Protein AF-A0A7U6QZC5-F1 (afdb_monomer)

pLDDT: mean 95.73, std 3.69, range [64.06, 98.75]

Foldseek 3Di:
DCCVVPVVPPDPDDDDDPDPPVVVLVVVQVVQLQVLLQVQFDADPVRHTDSQVSQDPQNVVLLLVQQLVQAQCVVPDSDSDRPVVVPRPDALVSSCVRRNPSVSVSVVSSVLTDADPVRDHSHHD

Sequence (125 aa):
MQAAMYYPNEFDGIIAGNPGFRLSKAAIGEIWDNNQFLKYVPTDKNGNKIVADALTQEDLDAVAQGVLDRCDAKDGLKDGIVNNWEKCDFKPEMVEKKIGKKKVALLNAVFNGAKNSKGENVYAS

Solvent-accessible surface area (backbone atoms only — not comparable to full-atom values): 7552 Å² total; per-residue (Å²): 100,68,53,67,74,77,42,62,87,80,51,98,73,86,88,72,78,90,69,68,89,58,50,78,34,46,58,54,35,52,54,42,39,52,59,49,39,67,76,58,34,49,59,52,100,85,67,49,73,37,63,75,58,40,57,40,69,70,44,52,50,48,49,52,50,46,40,40,78,68,18,10,54,69,64,76,48,79,78,82,49,63,80,31,52,92,75,43,79,69,54,60,70,83,40,27,93,80,55,32,70,68,46,29,53,44,50,52,54,49,64,60,34,35,59,50,99,86,70,46,70,65,56,60,108

InterPro domains:
  IPR011118 Tannase/feruloyl esterase [PF07519] (1-124)
  IPR011118 Tannase/feruloyl esterase [PTHR33938] (1-124)

Secondary structure (DSSP, 8-state):
-HHHHH-TTS-S----SS--TTHHHHHHHHHHHHHHHTTT--B-TTS-B-GGGSS-HHHHHHHHHHHHHHHGGGGS--SS--S-GGG----GGGGHHHHHHHHHHHHHHHHT--B-TTS-BSS--

Mean predicted aligned error: 3.43 Å

Organism: NCBI:txid157687

Structure (mmCIF, N/CA/C/O backbone):
data_AF-A0A7U6QZC5-F1
#
_entry.id   AF-A0A7U6QZC5-F1
#
loop_
_atom_site.group_PDB
_atom_site.id
_atom_site.type_symbol
_atom_site.label_atom_id
_atom_site.label_alt_id
_atom_site.label_comp_id
_atom_site.label_asym_id
_atom_site.label_entity_id
_atom_site.label_seq_id
_atom_site.pdbx_PDB_ins_code
_atom_site.Cartn_x
_atom_site.Cartn_y
_atom_site.Cartn_z
_atom_site.occupancy
_atom_site.B_iso_or_equiv
_atom_site.auth_seq_id
_atom_site.auth_comp_id
_atom_site.auth_asym_id
_atom_site.auth_atom_id
_atom_site.pdbx_PDB_model_num
ATOM 1 N N . MET A 1 1 ? 17.409 -0.938 -14.456 1.00 89.38 1 MET A N 1
ATOM 2 C CA . MET A 1 1 ? 16.989 0.360 -15.042 1.00 89.38 1 MET A CA 1
ATOM 3 C C . MET A 1 1 ? 18.129 1.359 -15.172 1.00 89.38 1 MET A C 1
ATOM 5 O O . MET A 1 1 ? 18.301 1.858 -16.268 1.00 89.38 1 MET A O 1
ATOM 9 N N . GLN A 1 2 ? 18.925 1.620 -14.126 1.00 93.00 2 GLN A N 1
ATOM 10 C CA . GLN A 1 2 ? 20.120 2.481 -14.231 1.00 93.00 2 GLN A CA 1
ATOM 11 C C . GLN A 1 2 ? 21.038 2.060 -15.395 1.00 93.00 2 GLN A C 1
ATOM 13 O O . GLN A 1 2 ? 21.377 2.886 -16.230 1.00 93.00 2 GLN A O 1
ATOM 18 N N . ALA A 1 3 ? 21.316 0.756 -15.520 1.00 93.25 3 ALA A N 1
ATOM 19 C CA . ALA A 1 3 ? 22.043 0.187 -16.657 1.00 93.25 3 ALA A CA 1
ATOM 20 C C . ALA A 1 3 ? 21.435 0.547 -18.025 1.00 93.25 3 ALA A C 1
ATOM 22 O O . ALA A 1 3 ? 22.137 1.055 -18.884 1.00 93.25 3 ALA A O 1
ATOM 23 N N . ALA A 1 4 ? 20.119 0.391 -18.192 1.00 94.50 4 ALA A N 1
ATOM 24 C CA . ALA A 1 4 ? 19.427 0.753 -19.432 1.00 94.50 4 ALA A CA 1
ATOM 25 C C . ALA A 1 4 ? 19.544 2.251 -19.779 1.00 94.50 4 ALA A C 1
ATOM 27 O O . ALA A 1 4 ? 19.514 2.612 -20.948 1.00 94.50 4 ALA A O 1
ATOM 28 N N . MET A 1 5 ? 19.642 3.124 -18.770 1.00 94.12 5 MET A N 1
ATOM 29 C CA . MET A 1 5 ? 19.702 4.578 -18.957 1.00 94.12 5 MET A CA 1
ATOM 30 C C . MET A 1 5 ? 21.123 5.092 -19.206 1.00 94.12 5 MET A C 1
ATOM 32 O O . MET A 1 5 ? 21.307 5.991 -20.019 1.00 94.12 5 MET A O 1
ATOM 36 N N . TYR A 1 6 ? 22.113 4.552 -18.494 1.00 96.12 6 TYR A N 1
ATOM 37 C CA . TYR A 1 6 ? 23.479 5.091 -18.473 1.00 96.12 6 TYR A CA 1
ATOM 38 C C . TYR A 1 6 ? 24.501 4.218 -19.206 1.00 96.12 6 TYR A C 1
ATOM 40 O O . TYR A 1 6 ? 25.570 4.707 -19.558 1.00 96.12 6 TYR A O 1
ATOM 48 N N . TYR A 1 7 ? 24.170 2.953 -19.466 1.00 96.31 7 TYR A N 1
ATOM 49 C CA . TYR A 1 7 ? 25.055 1.960 -20.074 1.00 96.31 7 TYR A CA 1
ATOM 50 C C . TYR A 1 7 ? 24.327 1.173 -21.182 1.00 96.31 7 TYR A C 1
ATOM 52 O O . TYR A 1 7 ? 24.246 -0.055 -21.123 1.00 96.31 7 TYR A O 1
ATOM 60 N N . PRO A 1 8 ? 23.752 1.860 -22.191 1.00 95.12 8 PRO A N 1
ATOM 61 C CA . PRO A 1 8 ? 22.828 1.242 -23.145 1.00 95.12 8 PRO A CA 1
ATOM 62 C C . PRO A 1 8 ? 23.470 0.184 -24.055 1.00 95.12 8 PRO A C 1
ATOM 64 O O . PRO A 1 8 ? 22.744 -0.614 -24.633 1.00 95.12 8 PRO A O 1
ATOM 67 N N . ASN A 1 9 ? 24.803 0.160 -24.170 1.00 97.06 9 ASN A N 1
ATOM 68 C CA . ASN A 1 9 ? 25.536 -0.785 -25.021 1.00 97.06 9 ASN A CA 1
ATOM 69 C C . ASN A 1 9 ? 26.098 -1.994 -24.253 1.00 97.06 9 ASN A C 1
ATOM 71 O O . ASN A 1 9 ? 26.718 -2.855 -24.864 1.00 97.06 9 ASN A O 1
ATOM 75 N N . GLU A 1 10 ? 25.924 -2.053 -22.929 1.00 97.25 10 GLU A N 1
ATOM 76 C CA . GLU A 1 10 ? 26.507 -3.121 -22.097 1.00 97.25 10 GLU A CA 1
ATOM 77 C C . GLU A 1 10 ? 25.623 -4.376 -22.028 1.00 97.25 10 GLU A C 1
ATOM 79 O O . GLU A 1 10 ? 26.046 -5.410 -21.515 1.00 97.25 10 GLU A O 1
ATOM 84 N N . PHE A 1 11 ? 24.377 -4.292 -22.506 1.00 96.44 11 PHE A N 1
ATOM 85 C CA . PHE A 1 11 ? 23.408 -5.381 -22.413 1.00 96.44 11 PHE A CA 1
ATOM 86 C C . PHE A 1 11 ? 22.539 -5.456 -23.668 1.00 96.44 11 PHE A C 1
ATOM 88 O O . PHE A 1 11 ? 21.860 -4.490 -24.008 1.00 96.44 11 PHE A O 1
ATOM 95 N N . ASP A 1 12 ? 22.464 -6.638 -24.278 1.00 97.06 12 ASP A N 1
ATOM 96 C CA . ASP A 1 12 ? 21.542 -6.918 -25.390 1.00 97.06 12 ASP A CA 1
ATOM 97 C C . ASP A 1 12 ? 20.088 -7.136 -24.921 1.00 97.06 12 ASP A C 1
ATOM 99 O O . ASP A 1 12 ? 19.144 -7.074 -25.708 1.00 97.06 12 ASP A O 1
ATOM 103 N N . GLY A 1 13 ? 19.885 -7.393 -23.624 1.00 96.31 13 GLY A N 1
ATOM 104 C CA . GLY A 1 13 ? 18.573 -7.600 -23.017 1.00 96.31 13 GLY A CA 1
ATOM 105 C C . GLY A 1 13 ? 18.588 -7.351 -21.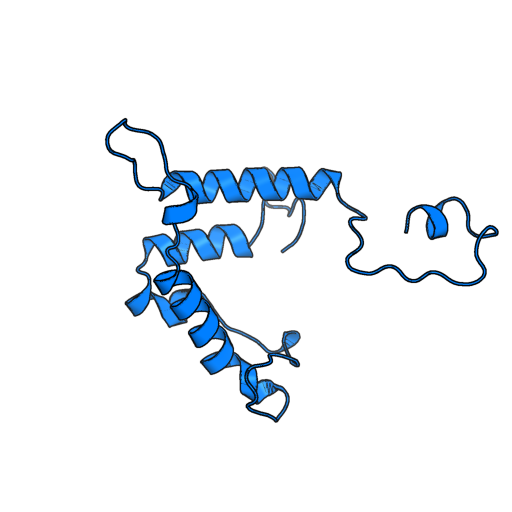510 1.00 96.31 13 GLY A C 1
ATOM 106 O O . GLY A 1 13 ? 19.553 -7.671 -20.819 1.00 96.31 13 GLY A O 1
ATOM 107 N N . ILE A 1 14 ? 17.508 -6.765 -20.984 1.00 96.12 14 ILE A N 1
ATOM 108 C CA . ILE A 1 14 ? 17.386 -6.395 -19.568 1.00 96.12 14 ILE A CA 1
ATOM 109 C C . ILE A 1 14 ? 16.025 -6.851 -19.039 1.00 96.12 14 ILE A C 1
ATOM 111 O O . ILE A 1 14 ? 14.987 -6.445 -19.555 1.00 96.12 14 ILE A O 1
ATOM 115 N N . ILE A 1 15 ? 16.030 -7.625 -17.951 1.00 96.31 15 ILE A N 1
ATOM 116 C CA . ILE A 1 15 ? 14.833 -7.939 -17.159 1.00 96.31 15 ILE A CA 1
ATOM 117 C C . ILE A 1 15 ? 14.887 -7.106 -15.877 1.00 96.31 15 ILE A C 1
ATOM 119 O O . ILE A 1 15 ? 15.845 -7.187 -15.111 1.00 96.31 15 ILE A O 1
ATOM 123 N N . ALA A 1 16 ? 13.861 -6.289 -15.640 1.00 95.44 16 ALA A N 1
ATOM 124 C CA . ALA A 1 16 ? 13.765 -5.437 -14.458 1.00 95.44 16 ALA A CA 1
ATOM 125 C C . ALA A 1 16 ? 12.434 -5.673 -13.727 1.00 95.44 16 ALA A C 1
ATOM 127 O O . ALA A 1 16 ? 11.438 -5.018 -14.019 1.00 95.44 16 ALA A O 1
ATOM 128 N N . GLY A 1 17 ? 12.429 -6.604 -12.770 1.00 95.31 17 GLY A N 1
ATOM 129 C CA . GLY A 1 17 ? 11.292 -6.847 -11.876 1.00 95.31 17 GLY A CA 1
ATOM 130 C C . GLY A 1 17 ? 11.277 -5.869 -10.700 1.00 95.31 17 GLY A C 1
ATOM 131 O O . GLY A 1 17 ? 12.329 -5.586 -10.130 1.00 95.31 17 GLY A O 1
ATOM 132 N N . ASN A 1 18 ? 10.096 -5.340 -10.361 1.00 93.94 18 ASN A N 1
ATOM 133 C CA . ASN A 1 18 ? 9.859 -4.382 -9.268 1.00 93.94 18 ASN A CA 1
ATOM 134 C C . ASN A 1 18 ? 10.938 -3.277 -9.139 1.00 93.94 18 ASN A C 1
ATOM 136 O O . ASN A 1 18 ? 11.532 -3.105 -8.071 1.00 93.94 18 ASN A O 1
ATOM 140 N N . PRO A 1 19 ? 11.248 -2.527 -10.217 1.00 94.62 19 PRO A N 1
ATOM 141 C CA . PRO A 1 19 ? 12.385 -1.617 -10.215 1.00 94.62 19 PRO A CA 1
ATOM 142 C C . PRO A 1 19 ? 12.130 -0.368 -9.358 1.00 94.62 19 PRO A C 1
ATOM 144 O O . PRO A 1 19 ? 11.261 0.447 -9.654 1.00 94.62 19 PRO A O 1
ATOM 147 N N . GLY A 1 20 ? 12.977 -0.137 -8.356 1.00 93.75 20 GLY A N 1
ATOM 148 C CA . GLY A 1 20 ? 12.972 1.074 -7.525 1.00 93.75 20 GLY A CA 1
ATOM 149 C C . GLY A 1 20 ? 13.566 2.313 -8.211 1.00 93.75 20 GLY A C 1
ATOM 150 O O . GLY A 1 20 ? 14.431 2.975 -7.648 1.00 93.75 20 GLY A O 1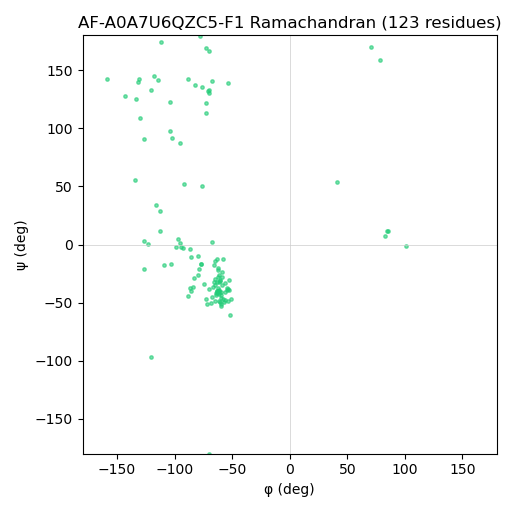
ATOM 151 N N . PHE A 1 21 ? 13.148 2.662 -9.431 1.00 92.06 21 PHE A N 1
ATOM 152 C CA . PHE A 1 21 ? 13.745 3.782 -10.187 1.00 92.06 21 PHE A CA 1
ATOM 153 C C . PHE A 1 21 ? 13.526 5.170 -9.546 1.00 92.06 21 PHE A C 1
ATOM 155 O O . PHE A 1 21 ? 14.217 6.123 -9.900 1.00 92.06 21 PHE A O 1
ATOM 162 N N . ARG A 1 22 ? 12.608 5.290 -8.574 1.00 93.06 22 ARG A N 1
ATOM 163 C CA . ARG A 1 22 ? 12.376 6.486 -7.736 1.00 93.06 22 ARG A CA 1
ATOM 164 C C . ARG A 1 22 ? 12.665 6.229 -6.246 1.00 93.06 22 ARG A C 1
ATOM 166 O O . ARG A 1 22 ? 11.987 6.804 -5.398 1.00 93.06 22 ARG A O 1
ATOM 173 N N . LEU A 1 23 ? 13.647 5.384 -5.913 1.00 94.19 23 LEU A N 1
ATOM 174 C CA . LEU A 1 23 ? 13.890 4.903 -4.540 1.00 94.19 23 LEU A CA 1
ATOM 175 C C . LEU A 1 23 ? 14.011 6.015 -3.483 1.00 94.19 23 LEU A C 1
ATOM 177 O O . LEU A 1 23 ? 13.444 5.896 -2.403 1.00 94.19 23 LEU A O 1
ATOM 181 N N . SER A 1 24 ? 14.663 7.138 -3.798 1.00 93.94 24 SER A N 1
ATOM 182 C CA . SER A 1 24 ? 14.771 8.273 -2.865 1.00 93.94 24 SER A CA 1
ATOM 183 C C . SER A 1 24 ? 13.415 8.876 -2.483 1.00 93.94 24 SER A C 1
ATOM 185 O O . SER A 1 24 ? 13.231 9.339 -1.362 1.00 93.94 24 SER A O 1
ATOM 187 N N . LYS A 1 25 ? 12.439 8.843 -3.396 1.00 95.44 25 LYS A N 1
ATOM 188 C CA . LYS A 1 25 ? 11.068 9.292 -3.133 1.00 95.44 25 LYS A CA 1
ATOM 189 C C . LYS A 1 25 ? 10.256 8.241 -2.369 1.00 95.44 25 LYS A C 1
ATOM 191 O O . LYS A 1 25 ? 9.349 8.630 -1.639 1.00 95.44 25 LYS A O 1
ATOM 196 N N . ALA A 1 26 ? 10.594 6.954 -2.488 1.00 95.50 26 ALA A N 1
ATOM 197 C CA . ALA A 1 26 ? 9.947 5.886 -1.723 1.00 95.50 26 ALA A CA 1
ATOM 198 C C . ALA A 1 26 ? 10.154 6.075 -0.212 1.00 95.50 26 ALA A C 1
ATOM 200 O O . ALA A 1 26 ? 9.190 5.976 0.535 1.00 95.50 26 ALA A O 1
ATOM 201 N N . ALA A 1 27 ? 11.355 6.480 0.220 1.00 95.69 27 ALA A N 1
ATOM 202 C CA . ALA A 1 27 ? 11.631 6.793 1.627 1.00 95.69 27 ALA A CA 1
ATOM 203 C C . ALA A 1 27 ? 10.734 7.921 2.179 1.00 95.69 27 ALA A C 1
ATOM 205 O O . ALA A 1 27 ? 10.310 7.886 3.330 1.00 95.69 27 ALA A O 1
ATOM 206 N N . ILE A 1 28 ? 10.394 8.920 1.354 1.00 95.12 28 ILE A N 1
ATOM 207 C CA . ILE A 1 28 ? 9.460 9.982 1.761 1.00 95.12 28 ILE A CA 1
ATOM 208 C C . ILE A 1 28 ? 8.031 9.431 1.885 1.00 95.12 28 ILE A C 1
ATOM 210 O O . ILE A 1 28 ? 7.311 9.811 2.808 1.00 95.12 28 ILE A O 1
ATOM 214 N N . GLY A 1 29 ? 7.631 8.531 0.979 1.00 95.31 29 GLY A N 1
ATOM 215 C CA . GLY A 1 29 ? 6.365 7.799 1.077 1.00 95.31 29 GLY A CA 1
ATOM 216 C C . GLY A 1 29 ? 6.276 6.973 2.362 1.00 95.31 29 GLY A C 1
ATOM 217 O O . GLY A 1 29 ? 5.306 7.091 3.096 1.00 95.31 29 GLY A O 1
ATOM 218 N N . GLU A 1 30 ? 7.335 6.241 2.701 1.00 95.62 30 GLU A N 1
ATOM 219 C CA . GLU A 1 30 ? 7.404 5.442 3.928 1.00 95.62 30 GLU A CA 1
ATOM 220 C C . GLU A 1 30 ? 7.297 6.306 5.196 1.00 95.62 30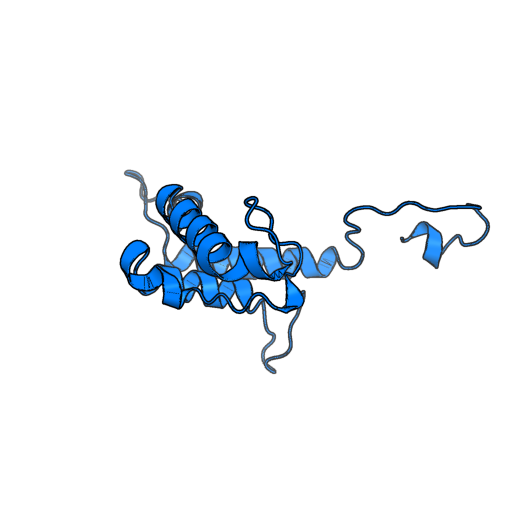 GLU A C 1
ATOM 222 O O . GLU A 1 30 ? 6.552 5.979 6.119 1.00 95.62 30 GLU A O 1
ATOM 227 N N . ILE A 1 31 ? 7.981 7.457 5.240 1.00 95.69 31 ILE A N 1
ATOM 228 C CA . ILE A 1 31 ? 7.859 8.401 6.364 1.00 95.69 31 ILE A CA 1
ATOM 229 C C . ILE A 1 31 ? 6.427 8.940 6.475 1.00 95.69 31 ILE A C 1
ATOM 231 O O . ILE A 1 31 ? 5.910 9.104 7.585 1.00 95.69 31 ILE A O 1
ATOM 235 N N . TRP A 1 32 ? 5.774 9.231 5.347 1.00 96.50 32 TRP A N 1
ATOM 236 C CA . TRP A 1 32 ? 4.371 9.640 5.340 1.00 96.50 32 TRP A CA 1
ATOM 237 C C . TRP A 1 32 ? 3.466 8.561 5.927 1.00 96.50 32 TRP A C 1
ATOM 239 O O . TRP A 1 32 ? 2.684 8.881 6.826 1.00 96.50 32 TRP A O 1
ATOM 249 N N . ASP A 1 33 ? 3.608 7.316 5.470 1.00 95.62 33 ASP A N 1
ATOM 250 C CA . ASP A 1 33 ? 2.821 6.182 5.947 1.00 95.62 33 ASP A CA 1
ATOM 251 C C . ASP A 1 33 ? 3.035 5.985 7.446 1.00 95.62 33 ASP A C 1
ATOM 253 O O . ASP A 1 33 ? 2.072 6.027 8.211 1.00 95.62 33 ASP A O 1
ATOM 257 N N . ASN A 1 34 ? 4.286 5.917 7.910 1.00 95.25 34 ASN A N 1
ATOM 258 C CA . ASN A 1 34 ? 4.594 5.760 9.331 1.00 95.25 34 ASN A CA 1
ATOM 259 C C . ASN A 1 34 ? 3.959 6.875 10.186 1.00 95.25 34 ASN A C 1
ATOM 261 O O . ASN A 1 34 ? 3.364 6.610 11.231 1.00 95.25 34 ASN A O 1
ATOM 265 N N . ASN A 1 35 ? 3.984 8.124 9.710 1.00 95.38 35 ASN A N 1
ATOM 266 C CA . ASN A 1 35 ? 3.306 9.235 10.380 1.00 95.38 35 ASN A CA 1
ATOM 267 C C . ASN A 1 35 ? 1.780 9.067 10.441 1.00 95.38 35 ASN A C 1
ATOM 269 O O . ASN A 1 35 ? 1.167 9.533 11.404 1.00 95.38 35 ASN A O 1
ATOM 273 N N . GLN A 1 36 ? 1.149 8.436 9.445 1.00 96.31 36 GLN A N 1
ATOM 274 C CA . GLN A 1 36 ? -0.282 8.128 9.509 1.00 96.31 36 GLN A CA 1
ATOM 275 C C . GLN A 1 36 ? -0.553 6.996 10.495 1.00 96.31 36 GLN A C 1
ATOM 277 O O . GLN A 1 36 ? -1.428 7.143 11.347 1.00 96.31 36 GLN A O 1
ATOM 282 N N . PHE A 1 37 ? 0.221 5.911 10.437 1.00 96.50 37 PHE A N 1
ATOM 283 C CA . PHE A 1 37 ? 0.085 4.774 11.346 1.00 96.50 37 PHE A CA 1
ATOM 284 C C . PHE A 1 37 ? 0.228 5.215 12.807 1.00 96.50 37 PHE A C 1
ATOM 286 O O . PHE A 1 37 ? -0.664 4.955 13.613 1.00 96.50 37 PHE A O 1
ATOM 293 N N . LEU A 1 38 ? 1.271 5.987 13.141 1.00 95.12 38 LEU A N 1
ATOM 294 C CA . LEU A 1 38 ? 1.577 6.468 14.500 1.00 95.12 38 LEU A CA 1
ATOM 295 C C . LEU A 1 38 ? 0.469 7.300 15.177 1.00 95.12 38 LEU A C 1
ATOM 297 O O . LEU A 1 38 ? 0.563 7.546 16.388 1.00 95.12 38 LEU A O 1
ATOM 301 N N . LYS A 1 39 ? -0.555 7.743 14.432 1.00 92.38 39 LYS A N 1
ATOM 302 C CA . LYS A 1 39 ? -1.756 8.415 14.964 1.00 92.38 39 LYS A CA 1
ATOM 303 C C . LYS A 1 39 ? -2.774 7.439 15.565 1.00 92.38 39 LYS A C 1
ATOM 305 O O . LYS A 1 39 ? -3.615 7.868 16.352 1.00 92.38 39 LYS A O 1
ATOM 310 N N . TYR A 1 40 ? -2.713 6.161 15.192 1.00 87.88 40 TYR A N 1
ATOM 311 C CA . TYR A 1 40 ? -3.724 5.146 15.514 1.00 87.88 40 TYR A CA 1
ATOM 312 C C . TYR A 1 40 ? -3.171 3.927 16.262 1.00 87.88 40 TYR A C 1
ATOM 314 O O . TYR A 1 40 ? -3.935 3.026 16.596 1.00 87.88 40 TYR A O 1
ATOM 322 N N . VAL A 1 41 ? -1.870 3.907 16.546 1.00 92.81 41 VAL A N 1
ATOM 323 C CA . VAL A 1 41 ? -1.203 2.813 17.264 1.00 92.81 41 VAL A CA 1
ATOM 324 C C . VAL A 1 41 ? -1.638 2.713 18.729 1.00 92.81 41 VAL A C 1
ATOM 326 O O . VAL A 1 41 ? -1.744 3.744 19.405 1.00 92.81 41 VAL A O 1
ATOM 329 N N . PRO A 1 42 ? -1.819 1.493 19.259 1.00 92.94 42 PRO A N 1
ATOM 330 C CA . PRO A 1 42 ? -1.869 1.279 20.696 1.00 92.94 42 PRO A CA 1
ATOM 331 C C . PRO A 1 42 ? -0.475 1.430 21.322 1.00 92.94 42 PRO A C 1
ATOM 333 O O . PRO A 1 42 ? 0.552 1.493 20.635 1.00 92.94 42 PRO A O 1
ATOM 336 N N . THR A 1 43 ? -0.446 1.479 22.652 1.00 95.12 43 THR A N 1
ATOM 337 C CA . THR A 1 43 ? 0.787 1.448 23.443 1.00 95.12 43 THR A CA 1
ATOM 338 C C . THR A 1 43 ? 0.861 0.178 24.276 1.00 95.12 43 THR A C 1
ATOM 340 O O . THR A 1 43 ? -0.150 -0.251 24.835 1.00 95.12 43 THR A O 1
ATOM 343 N N . ASP A 1 44 ? 2.055 -0.398 24.401 1.00 93.31 44 ASP A N 1
ATOM 344 C CA . ASP A 1 44 ? 2.311 -1.503 25.322 1.00 93.31 44 ASP A CA 1
ATOM 345 C C . ASP A 1 44 ? 2.267 -1.047 26.798 1.00 93.31 44 ASP A C 1
ATOM 347 O O . ASP A 1 44 ? 2.062 0.127 27.121 1.00 93.31 44 ASP A O 1
ATOM 351 N N . LYS A 1 45 ? 2.490 -1.988 27.723 1.00 95.12 45 LYS A N 1
ATOM 352 C CA . LYS A 1 45 ? 2.514 -1.722 29.175 1.00 95.12 45 LYS A CA 1
ATOM 353 C C . LYS A 1 45 ? 3.617 -0.746 29.608 1.00 95.12 45 LYS A C 1
ATOM 355 O O . LYS A 1 45 ? 3.513 -0.173 30.687 1.00 95.12 45 LYS A O 1
ATOM 360 N N . ASN A 1 46 ? 4.650 -0.571 28.789 1.00 95.38 46 ASN A N 1
ATOM 361 C CA . ASN A 1 46 ? 5.772 0.331 29.031 1.00 95.38 46 ASN A CA 1
ATOM 362 C C . ASN A 1 46 ? 5.569 1.699 28.350 1.00 95.38 46 ASN A C 1
ATOM 364 O O . ASN A 1 46 ? 6.439 2.561 28.441 1.00 95.38 46 ASN A O 1
ATOM 368 N N . GLY A 1 47 ? 4.434 1.911 27.672 1.00 94.00 47 GLY A N 1
ATOM 369 C CA . GLY A 1 47 ? 4.130 3.138 26.939 1.00 94.00 47 GLY A CA 1
ATOM 370 C C . GLY A 1 47 ? 4.735 3.203 25.534 1.00 94.00 47 GLY A C 1
ATOM 371 O O . GLY A 1 47 ? 4.636 4.246 24.884 1.00 94.00 47 GLY A O 1
ATOM 372 N N . ASN A 1 48 ? 5.335 2.122 25.030 1.00 93.81 48 ASN A N 1
ATOM 373 C CA . ASN A 1 48 ? 5.883 2.092 23.676 1.00 93.81 48 ASN A CA 1
ATOM 374 C C . ASN A 1 48 ? 4.760 1.950 22.653 1.00 93.81 48 ASN A C 1
ATOM 376 O O . ASN A 1 48 ? 3.878 1.106 22.798 1.00 93.81 48 ASN A O 1
ATOM 380 N N . LYS A 1 49 ? 4.817 2.738 21.580 1.00 93.62 49 LYS A N 1
ATOM 381 C CA . LYS A 1 49 ? 3.887 2.639 20.450 1.00 93.62 49 LYS A CA 1
ATOM 382 C C . LYS A 1 49 ? 4.133 1.358 19.648 1.00 93.62 49 LYS A C 1
ATOM 384 O O . LYS A 1 49 ? 5.260 1.127 19.216 1.00 93.62 49 LYS A O 1
ATOM 389 N N . ILE A 1 50 ? 3.079 0.588 19.374 1.00 93.69 50 ILE A N 1
ATOM 390 C CA . ILE A 1 50 ? 3.159 -0.629 18.553 1.00 93.69 50 ILE A CA 1
ATOM 391 C C . ILE A 1 50 ? 2.578 -0.339 17.166 1.00 93.69 50 ILE A C 1
ATOM 393 O O . ILE A 1 50 ? 1.368 -0.364 16.962 1.00 93.69 50 ILE A O 1
ATOM 397 N N . VAL A 1 51 ? 3.451 -0.043 16.198 1.00 92.44 51 VAL A N 1
ATOM 398 C CA . VAL A 1 51 ? 3.044 0.298 14.818 1.00 92.44 51 VAL A CA 1
ATOM 399 C C . VAL A 1 51 ? 2.290 -0.838 14.134 1.00 92.44 51 VAL A C 1
ATOM 401 O O . VAL A 1 51 ? 1.288 -0.585 13.466 1.00 92.44 51 VAL A O 1
ATOM 404 N N . ALA A 1 52 ? 2.728 -2.076 14.368 1.00 90.25 52 ALA A N 1
ATOM 405 C CA . ALA A 1 52 ? 2.124 -3.279 13.805 1.00 90.25 52 ALA A CA 1
ATOM 406 C C . ALA A 1 52 ? 0.643 -3.459 14.186 1.00 90.25 52 ALA A C 1
ATOM 408 O O . ALA A 1 52 ? -0.097 -4.074 13.431 1.00 90.25 52 ALA A O 1
ATOM 409 N N . ASP A 1 53 ? 0.196 -2.867 15.296 1.00 92.19 53 ASP A N 1
ATOM 410 C CA . ASP A 1 53 ? -1.168 -3.035 15.804 1.00 92.19 53 ASP A CA 1
ATOM 411 C C . ASP A 1 53 ? -2.114 -1.892 15.387 1.00 92.19 53 ASP A C 1
ATOM 413 O O . ASP A 1 53 ? -3.265 -1.843 15.822 1.00 92.19 53 ASP A O 1
ATOM 417 N N . ALA A 1 54 ? -1.666 -0.943 14.551 1.00 95.00 54 ALA A N 1
ATOM 418 C CA . ALA A 1 54 ? -2.568 0.074 13.993 1.00 95.00 54 ALA A CA 1
ATOM 419 C C . ALA A 1 54 ? -3.619 -0.538 13.045 1.00 95.00 54 ALA A C 1
ATOM 421 O O . ALA A 1 54 ? -4.745 -0.039 12.963 1.00 95.00 54 ALA A O 1
ATOM 422 N N . LEU A 1 55 ? -3.237 -1.612 12.344 1.00 95.62 55 LEU A N 1
ATOM 423 C CA . LEU A 1 55 ? -4.102 -2.497 11.567 1.00 95.62 55 LEU A CA 1
ATOM 424 C C . LEU A 1 55 ? -3.766 -3.930 11.986 1.00 95.62 55 LEU A C 1
ATOM 426 O O . LEU A 1 55 ? -2.682 -4.417 11.677 1.00 95.62 55 LEU A O 1
ATOM 430 N N . THR A 1 56 ? -4.669 -4.590 12.706 1.00 95.31 56 THR A N 1
ATOM 431 C CA . THR A 1 56 ? -4.492 -5.993 13.093 1.00 95.31 56 THR A CA 1
ATOM 432 C C . THR A 1 56 ? -4.625 -6.896 11.869 1.00 95.31 56 THR A C 1
ATOM 434 O O . THR A 1 56 ? -5.133 -6.483 10.823 1.00 95.31 56 THR A O 1
ATOM 437 N N . GLN A 1 57 ? -4.223 -8.162 11.999 1.00 96.62 57 GLN A N 1
ATOM 438 C CA . GLN A 1 57 ? -4.440 -9.145 10.936 1.00 96.62 57 GLN A CA 1
ATOM 439 C C . GLN A 1 57 ? -5.921 -9.230 10.534 1.00 96.62 57 GLN A C 1
ATOM 441 O O . GLN A 1 57 ? -6.229 -9.270 9.350 1.00 96.62 57 GLN A O 1
ATOM 446 N N . GLU A 1 58 ? -6.842 -9.159 11.498 1.00 97.69 58 GLU A N 1
ATOM 447 C CA . GLU A 1 58 ? -8.283 -9.202 11.223 1.00 97.69 58 GLU A CA 1
ATOM 448 C C . GLU A 1 58 ? -8.752 -7.988 10.406 1.00 97.69 58 GLU A C 1
ATOM 450 O O . GLU A 1 58 ? -9.639 -8.116 9.559 1.00 97.69 58 GLU A O 1
ATOM 455 N N . ASP A 1 59 ? -8.153 -6.810 10.620 1.00 97.31 59 ASP A N 1
ATOM 456 C CA . ASP A 1 59 ? -8.434 -5.638 9.789 1.00 97.31 59 ASP A CA 1
ATOM 457 C C . ASP A 1 59 ? -7.928 -5.834 8.361 1.00 97.31 59 ASP A C 1
ATOM 459 O O . ASP A 1 59 ? -8.638 -5.519 7.404 1.00 97.31 59 ASP A O 1
ATOM 463 N N . LEU A 1 60 ? -6.702 -6.344 8.214 1.00 97.81 60 LEU A N 1
ATOM 464 C CA . LEU A 1 60 ? -6.085 -6.592 6.912 1.00 97.81 60 LEU A CA 1
ATOM 465 C C . LEU A 1 60 ? -6.863 -7.654 6.129 1.00 97.81 60 LEU A C 1
ATOM 467 O O . LEU A 1 60 ? -7.138 -7.449 4.947 1.00 97.81 60 LEU A O 1
ATOM 471 N N . ASP A 1 61 ? -7.308 -8.721 6.791 1.00 98.62 61 ASP A N 1
ATOM 472 C CA . ASP A 1 61 ? -8.157 -9.759 6.204 1.00 98.62 61 ASP A CA 1
ATOM 473 C C . ASP A 1 61 ? -9.513 -9.185 5.776 1.00 98.62 61 ASP A C 1
ATOM 475 O O . ASP A 1 61 ? -10.009 -9.481 4.687 1.00 98.62 61 ASP A O 1
ATOM 479 N N . ALA A 1 62 ? -10.111 -8.308 6.592 1.00 98.69 62 ALA A N 1
ATOM 480 C CA . ALA A 1 62 ? -11.356 -7.637 6.238 1.00 98.69 62 ALA A CA 1
ATOM 481 C C . ALA A 1 62 ? -11.203 -6.761 4.984 1.00 98.69 62 ALA A C 1
ATOM 483 O O . ALA A 1 62 ? -12.108 -6.748 4.145 1.00 98.69 62 ALA A O 1
ATOM 484 N N . VAL A 1 63 ? -10.077 -6.052 4.847 1.00 98.56 63 VAL A N 1
ATOM 485 C CA . VAL A 1 63 ? -9.755 -5.241 3.663 1.00 98.56 63 VAL A CA 1
ATOM 486 C C . VAL A 1 63 ? -9.510 -6.132 2.449 1.00 98.56 63 VAL A C 1
ATOM 488 O O . VAL A 1 63 ? -10.140 -5.910 1.417 1.00 98.56 63 VAL A O 1
ATOM 491 N N . ALA A 1 64 ? -8.661 -7.155 2.568 1.00 98.56 64 ALA A N 1
ATOM 492 C CA . ALA A 1 64 ? -8.347 -8.080 1.481 1.00 98.56 64 ALA A CA 1
ATOM 493 C C . ALA A 1 64 ? -9.610 -8.778 0.956 1.00 98.56 64 ALA A C 1
ATOM 495 O O . ALA A 1 64 ? -9.875 -8.759 -0.246 1.00 98.56 64 ALA A O 1
ATOM 496 N N . GLN A 1 65 ? -10.451 -9.296 1.855 1.00 98.69 65 GLN A N 1
ATOM 497 C CA . GLN A 1 65 ? -11.725 -9.898 1.471 1.00 98.69 65 GLN A CA 1
ATOM 498 C C . GLN A 1 65 ? -12.659 -8.875 0.817 1.00 98.69 65 GLN A C 1
ATOM 500 O O . GLN A 1 65 ? -13.309 -9.191 -0.172 1.00 98.69 65 GLN A O 1
ATOM 505 N N . GLY A 1 66 ? -12.712 -7.640 1.326 1.00 98.62 66 GLY A N 1
ATOM 506 C CA . GLY A 1 66 ? -13.511 -6.575 0.720 1.00 98.62 66 GLY A CA 1
ATOM 507 C C . GLY A 1 66 ? -13.061 -6.219 -0.701 1.00 98.62 66 GLY A C 1
ATOM 508 O O . GLY A 1 66 ? -13.904 -5.960 -1.561 1.00 98.62 66 GLY A O 1
ATOM 509 N N . VAL A 1 67 ? -11.751 -6.242 -0.964 1.00 98.69 67 VAL A N 1
ATOM 510 C CA . VAL A 1 67 ? -11.187 -6.064 -2.309 1.00 98.69 67 VAL A CA 1
ATOM 511 C C . VAL A 1 67 ? -11.601 -7.218 -3.219 1.00 98.69 67 VAL A C 1
ATOM 513 O O . VAL A 1 67 ? -12.115 -6.961 -4.305 1.00 98.69 67 VAL A O 1
ATOM 516 N N . LEU A 1 68 ? -11.447 -8.471 -2.779 1.00 98.75 68 LEU A N 1
ATOM 517 C CA . LEU A 1 68 ? -11.845 -9.643 -3.568 1.00 98.75 68 LEU A CA 1
ATOM 518 C C . LEU A 1 68 ? -13.350 -9.646 -3.858 1.00 98.75 68 LEU A C 1
ATOM 520 O O . LEU A 1 68 ? -13.756 -9.737 -5.014 1.00 98.75 68 LEU A O 1
ATOM 524 N N . ASP A 1 69 ? -14.187 -9.427 -2.843 1.00 98.50 69 ASP A N 1
ATOM 525 C CA . ASP A 1 69 ? -15.643 -9.338 -3.000 1.00 98.50 69 ASP A CA 1
ATOM 526 C C . ASP A 1 69 ? -16.046 -8.262 -4.017 1.00 98.50 69 ASP A C 1
ATOM 528 O O . ASP A 1 69 ? -17.041 -8.417 -4.732 1.00 98.50 69 ASP A O 1
ATOM 532 N N . ARG A 1 70 ? -15.277 -7.167 -4.098 1.00 98.19 70 ARG A N 1
ATOM 533 C CA . ARG A 1 70 ? -15.551 -6.071 -5.027 1.00 98.19 70 ARG A CA 1
ATOM 534 C C . ARG A 1 70 ? -14.995 -6.308 -6.429 1.00 98.19 70 ARG A C 1
ATOM 536 O O . ARG A 1 70 ? -15.612 -5.839 -7.390 1.00 98.19 70 ARG A O 1
ATOM 543 N N . CYS A 1 71 ? -13.831 -6.938 -6.549 1.00 98.69 71 CYS A N 1
ATOM 544 C CA . CYS A 1 71 ? -12.983 -6.804 -7.733 1.00 98.69 71 CYS A CA 1
ATOM 545 C C . CYS A 1 71 ? -12.558 -8.112 -8.401 1.00 98.69 71 CYS A C 1
ATOM 547 O O . CYS A 1 71 ? -12.235 -8.045 -9.581 1.00 98.69 71 CYS A O 1
ATOM 549 N N . ASP A 1 72 ? -12.596 -9.248 -7.702 1.00 98.69 72 ASP A N 1
ATOM 550 C CA . ASP A 1 72 ? -12.147 -10.567 -8.190 1.00 98.69 72 ASP A CA 1
ATOM 551 C C . ASP A 1 72 ? -12.796 -10.906 -9.544 1.00 98.69 72 ASP A C 1
ATOM 553 O O . ASP A 1 72 ? -12.156 -10.858 -10.583 1.00 98.69 72 ASP A O 1
ATOM 557 N N . ALA A 1 73 ? -14.129 -10.987 -9.590 1.00 98.31 73 ALA A N 1
ATOM 558 C CA . ALA A 1 73 ? -14.862 -11.354 -10.807 1.00 98.31 73 ALA A CA 1
ATOM 559 C C . ALA A 1 73 ? -14.817 -10.329 -11.970 1.00 98.31 73 ALA A C 1
ATOM 561 O O . ALA A 1 73 ? -15.491 -10.529 -12.985 1.00 98.31 73 ALA A O 1
ATOM 562 N N . LYS A 1 74 ? -14.100 -9.200 -11.850 1.00 97.88 74 LYS A N 1
ATOM 563 C CA . LYS A 1 74 ? -14.110 -8.133 -12.873 1.00 97.88 74 LYS A CA 1
ATOM 564 C C . LYS A 1 74 ? -13.266 -8.453 -14.109 1.00 97.88 74 LYS A C 1
ATOM 566 O O . LYS A 1 74 ? -13.435 -7.783 -15.132 1.00 97.88 74 LYS A O 1
ATOM 571 N N . ASP A 1 75 ? -12.370 -9.431 -14.047 1.00 97.81 75 ASP A N 1
ATOM 572 C CA . ASP A 1 75 ? -11.682 -9.993 -15.224 1.00 97.81 75 ASP A CA 1
ATOM 573 C C . ASP A 1 75 ? -12.474 -11.127 -15.902 1.00 97.81 75 ASP A C 1
ATOM 575 O O . ASP A 1 75 ? -12.096 -11.570 -16.985 1.00 97.81 75 ASP A O 1
ATOM 579 N N . GLY A 1 76 ? -13.618 -11.524 -15.331 1.00 97.75 76 GLY A N 1
ATOM 580 C CA . GLY A 1 76 ? -14.488 -12.574 -15.858 1.00 97.75 76 GLY A CA 1
ATOM 581 C C . GLY A 1 76 ? -14.349 -13.922 -15.150 1.00 97.75 76 GLY A C 1
ATOM 582 O O . GLY A 1 76 ? -15.100 -14.839 -15.485 1.00 97.75 76 GLY A O 1
ATOM 583 N N . LEU A 1 77 ? -13.458 -14.047 -14.160 1.00 98.25 77 LEU A N 1
ATOM 584 C CA . LEU A 1 77 ? -13.305 -15.246 -13.342 1.00 98.25 77 LEU A CA 1
ATOM 585 C C . LEU A 1 77 ? -13.267 -14.868 -11.857 1.00 98.25 77 LEU A C 1
ATOM 587 O O . LEU A 1 77 ? -12.702 -13.856 -11.488 1.00 98.25 77 LEU A O 1
ATOM 591 N N . LYS A 1 78 ? -13.917 -15.661 -10.998 1.00 98.31 78 LYS A N 1
ATOM 592 C CA . LYS A 1 78 ? -13.827 -15.494 -9.543 1.00 98.31 78 LYS A CA 1
ATOM 593 C C . LYS A 1 78 ? -12.885 -16.558 -8.988 1.00 98.31 78 LYS A C 1
ATOM 595 O O . LYS A 1 78 ? -13.333 -17.674 -8.719 1.00 98.31 78 LYS A O 1
ATOM 600 N N . ASP A 1 79 ? -11.605 -16.235 -8.878 1.00 98.31 79 ASP A N 1
ATOM 601 C CA . ASP A 1 79 ? -10.539 -17.169 -8.490 1.00 98.31 79 ASP A CA 1
ATOM 602 C C . ASP A 1 79 ? -9.678 -16.677 -7.315 1.00 98.31 79 ASP A C 1
ATOM 604 O O . ASP A 1 79 ? -8.757 -17.374 -6.888 1.00 98.31 79 ASP A O 1
ATOM 608 N N . GLY A 1 80 ? -10.014 -15.521 -6.740 1.00 98.25 80 GLY A N 1
ATOM 609 C CA . GLY A 1 80 ? -9.258 -14.904 -5.657 1.00 98.25 80 GLY A CA 1
ATOM 610 C C . GLY A 1 80 ? -8.088 -14.046 -6.141 1.00 98.25 80 GLY A C 1
ATOM 611 O O . GLY A 1 80 ? -7.260 -13.647 -5.319 1.00 98.25 80 GLY A O 1
ATOM 612 N N . ILE A 1 81 ? -8.005 -13.745 -7.441 1.00 98.31 81 ILE A N 1
ATOM 613 C CA . ILE A 1 81 ? -6.972 -12.899 -8.043 1.00 98.31 81 ILE A CA 1
ATOM 614 C C . ILE A 1 81 ? -7.642 -11.700 -8.716 1.00 98.31 81 ILE A C 1
ATOM 616 O O . ILE A 1 81 ? -8.596 -11.826 -9.465 1.00 98.31 81 ILE A O 1
ATOM 620 N N . VAL A 1 82 ? -7.119 -10.494 -8.480 1.00 98.38 82 VAL A N 1
ATOM 621 C CA . VAL A 1 82 ? -7.614 -9.284 -9.155 1.00 98.38 82 VAL A CA 1
ATOM 622 C C . VAL A 1 82 ? -6.751 -9.002 -10.385 1.00 98.38 82 VAL A C 1
ATOM 624 O O . VAL A 1 82 ? -5.790 -8.236 -10.294 1.00 98.38 82 VAL A O 1
ATOM 627 N N . ASN A 1 83 ? -7.075 -9.585 -11.548 1.00 98.19 83 ASN A N 1
ATOM 628 C CA . ASN A 1 83 ? -6.334 -9.279 -12.782 1.00 98.19 83 ASN A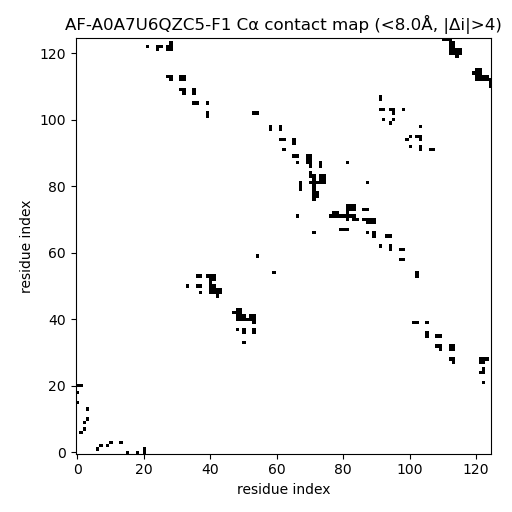 CA 1
ATOM 629 C C . ASN A 1 83 ? -6.836 -7.997 -13.461 1.00 98.19 83 ASN A C 1
ATOM 631 O O . ASN A 1 83 ? -6.052 -7.286 -14.088 1.00 98.19 83 ASN A O 1
ATOM 635 N N . ASN A 1 84 ? -8.117 -7.642 -13.300 1.00 97.62 84 ASN A N 1
ATOM 636 C CA . ASN A 1 84 ? -8.682 -6.388 -13.820 1.00 97.62 84 ASN A CA 1
ATOM 637 C C . ASN A 1 84 ? -8.621 -5.241 -12.799 1.00 97.62 84 ASN A C 1
ATOM 639 O O . ASN A 1 84 ? -9.631 -4.604 -12.480 1.00 97.62 84 ASN A O 1
ATOM 643 N N . TRP A 1 85 ? -7.429 -5.002 -12.254 1.00 95.69 85 TRP A N 1
ATOM 644 C CA . TRP A 1 85 ? -7.201 -4.026 -11.187 1.00 95.69 85 TRP A CA 1
ATOM 645 C C . TRP A 1 85 ? -7.577 -2.591 -11.589 1.00 95.69 85 TRP A C 1
ATOM 647 O O . TRP A 1 85 ? -8.089 -1.856 -10.751 1.00 95.69 85 TRP A O 1
ATOM 657 N N . GLU A 1 86 ? -7.448 -2.207 -12.864 1.00 96.31 86 GLU A N 1
ATOM 658 C CA . GLU A 1 86 ? -7.858 -0.878 -13.359 1.00 96.31 86 GLU A CA 1
ATOM 659 C C . GLU A 1 86 ? -9.363 -0.617 -13.204 1.00 96.31 86 GLU A C 1
ATOM 661 O O . GLU A 1 86 ? -9.796 0.526 -13.059 1.00 96.31 86 GLU A O 1
ATOM 666 N N . LYS A 1 87 ? -10.183 -1.675 -13.221 1.00 96.25 87 LYS A N 1
ATOM 667 C CA . LYS A 1 87 ? -11.627 -1.575 -12.972 1.00 96.25 87 LYS A CA 1
ATOM 668 C C . LYS A 1 87 ? -11.984 -1.788 -11.508 1.00 96.25 87 LYS A C 1
ATOM 670 O O . LYS A 1 87 ? -13.169 -1.712 -11.171 1.00 96.25 87 LYS A O 1
ATOM 675 N N . CYS A 1 88 ? -11.023 -2.089 -10.638 1.00 97.88 88 CYS A N 1
ATOM 676 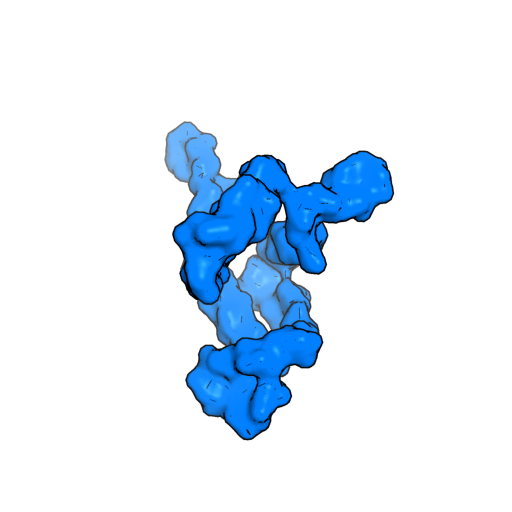C CA . CYS A 1 88 ? -11.276 -2.238 -9.216 1.00 97.88 88 CYS A CA 1
ATOM 677 C C . CYS A 1 88 ? -11.534 -0.867 -8.587 1.00 97.88 88 CYS A C 1
ATOM 679 O O . CYS A 1 88 ? -10.658 -0.018 -8.508 1.00 97.88 88 CYS A O 1
ATOM 681 N N . ASP A 1 89 ? -12.761 -0.650 -8.126 1.00 97.06 89 ASP A N 1
ATOM 682 C CA . ASP A 1 89 ? -13.215 0.597 -7.504 1.00 97.06 89 ASP A CA 1
ATOM 683 C C . ASP A 1 89 ? -13.517 0.396 -6.014 1.00 97.06 89 ASP A C 1
ATOM 685 O O . ASP A 1 89 ? -14.391 1.056 -5.446 1.00 97.06 89 ASP A O 1
ATOM 689 N N . PHE A 1 90 ? -12.818 -0.558 -5.391 1.00 98.44 90 PHE A N 1
ATOM 690 C CA . PHE A 1 90 ? -12.845 -0.738 -3.948 1.00 98.44 90 PHE A CA 1
ATOM 691 C C . PHE A 1 90 ? -12.491 0.577 -3.250 1.00 98.44 90 PHE A C 1
ATOM 693 O O . PHE A 1 90 ? -11.579 1.296 -3.657 1.00 98.44 90 PHE A O 1
ATOM 700 N N . LYS A 1 91 ? -13.214 0.873 -2.170 1.00 98.31 91 LYS A N 1
ATOM 701 C CA . LYS A 1 91 ? -12.908 1.989 -1.280 1.00 98.31 91 LYS A CA 1
ATOM 702 C C . LYS A 1 91 ? -12.920 1.502 0.168 1.00 98.31 91 LYS A C 1
ATOM 704 O O . LYS A 1 91 ? -13.797 0.696 0.495 1.00 98.31 91 LYS A O 1
ATOM 709 N N . PRO A 1 92 ? -12.026 1.990 1.047 1.00 98.38 92 PRO A N 1
ATOM 710 C CA . PRO A 1 92 ? -11.980 1.559 2.445 1.00 98.38 92 PRO A CA 1
ATOM 711 C C . PRO A 1 92 ? -13.325 1.662 3.185 1.00 98.38 92 PRO A C 1
ATOM 713 O O . PRO A 1 92 ? -13.625 0.836 4.044 1.00 98.38 92 PRO A O 1
ATOM 716 N N . GLU A 1 93 ? -14.185 2.617 2.820 1.00 98.62 93 GLU A N 1
ATOM 717 C CA . GLU A 1 93 ? -15.525 2.794 3.396 1.00 98.62 93 GLU A CA 1
ATOM 718 C C . GLU A 1 93 ? -16.417 1.555 3.221 1.00 98.62 93 GLU A C 1
ATOM 720 O O . GLU A 1 93 ? -17.285 1.294 4.055 1.00 98.62 93 GLU A O 1
ATOM 725 N N . MET A 1 94 ? -16.189 0.750 2.176 1.00 98.69 94 MET A N 1
ATOM 726 C CA . MET A 1 94 ? -16.950 -0.479 1.922 1.00 98.69 94 MET A CA 1
ATOM 727 C C . MET A 1 94 ? -16.785 -1.514 3.046 1.00 98.69 94 MET A C 1
ATOM 729 O O . MET A 1 94 ? -17.659 -2.359 3.235 1.00 98.69 94 MET A O 1
ATOM 733 N N . VAL A 1 95 ? -15.703 -1.426 3.828 1.00 98.56 95 VAL A N 1
ATOM 734 C CA . VAL A 1 95 ? -15.422 -2.302 4.975 1.00 98.56 95 VAL A CA 1
ATOM 735 C C . VAL A 1 95 ? -15.473 -1.569 6.318 1.00 98.56 95 VAL A C 1
ATOM 737 O O . VAL A 1 95 ? -15.123 -2.152 7.343 1.00 98.56 95 VAL A O 1
ATOM 740 N N . GLU A 1 96 ? -15.976 -0.328 6.364 1.00 98.50 96 GLU A N 1
ATOM 741 C CA . GLU A 1 96 ? -16.001 0.499 7.584 1.00 98.50 96 GLU A CA 1
ATOM 742 C C . GLU A 1 96 ? -16.660 -0.214 8.770 1.00 98.50 96 GLU A C 1
ATOM 744 O O . GLU A 1 96 ? -16.181 -0.112 9.895 1.00 98.50 96 GLU A O 1
ATOM 749 N N . LYS A 1 97 ? -17.732 -0.979 8.540 1.00 98.19 97 LYS A N 1
ATOM 750 C CA . LYS A 1 97 ? -18.415 -1.716 9.616 1.00 98.19 97 LYS A CA 1
ATOM 751 C C . LYS A 1 97 ? -17.517 -2.749 10.307 1.00 98.19 97 LYS A C 1
ATOM 753 O O . LYS A 1 97 ? -17.782 -3.076 11.457 1.00 98.19 97 LYS A O 1
ATOM 758 N N . LYS A 1 98 ? -16.499 -3.267 9.610 1.00 98.06 98 LYS A N 1
ATOM 759 C CA . LYS A 1 98 ? -15.554 -4.263 10.133 1.00 98.06 98 LYS A CA 1
ATOM 760 C C . LYS A 1 98 ? -14.362 -3.601 10.827 1.00 98.06 98 LYS A C 1
ATOM 762 O O . LYS A 1 98 ? -14.000 -4.018 11.917 1.00 98.06 98 LYS A O 1
ATOM 767 N N . ILE A 1 99 ? -13.793 -2.556 10.222 1.00 97.31 99 ILE A N 1
ATOM 768 C CA . ILE A 1 99 ? -12.521 -1.959 10.683 1.00 97.31 99 ILE A CA 1
ATOM 769 C C . ILE A 1 99 ? -12.697 -0.637 11.457 1.00 97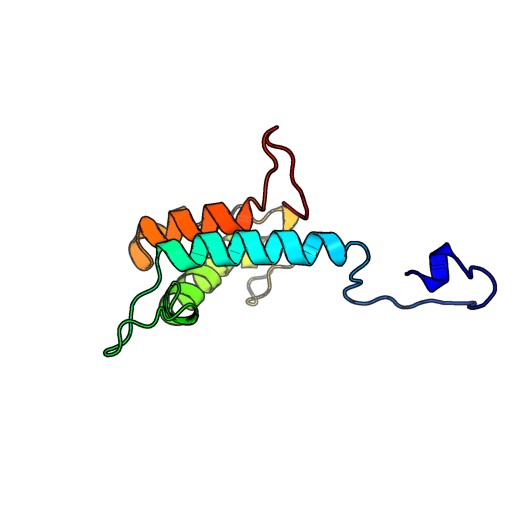.31 99 ILE A C 1
ATOM 771 O O . ILE A 1 99 ? -11.808 -0.177 12.172 1.00 97.31 99 ILE A O 1
ATOM 775 N N . GLY A 1 100 ? -13.857 0.003 11.338 1.00 97.81 100 GLY A N 1
ATOM 776 C CA . GLY A 1 100 ? -14.180 1.283 11.960 1.00 97.81 100 GLY A CA 1
ATOM 777 C C . GLY A 1 100 ? -13.600 2.512 11.245 1.00 97.81 100 GLY A C 1
ATOM 778 O O . GLY A 1 100 ? -12.598 2.466 10.530 1.00 97.81 100 GLY A O 1
ATOM 779 N N . LYS A 1 101 ? -14.220 3.672 11.503 1.00 97.25 101 LYS A N 1
ATOM 780 C CA . LYS A 1 101 ? -13.913 4.963 10.850 1.00 97.25 101 LYS A CA 1
ATOM 781 C C . LYS A 1 101 ? -12.450 5.395 10.934 1.00 97.25 101 LYS A C 1
ATOM 783 O O . LYS A 1 101 ? -11.924 5.984 9.995 1.00 97.25 101 LYS A O 1
ATOM 788 N N . LYS A 1 102 ? -11.786 5.131 12.064 1.00 95.88 102 LYS A N 1
ATOM 789 C CA . LYS A 1 102 ? -10.380 5.518 12.264 1.00 95.88 102 LYS A CA 1
ATOM 790 C C . LYS A 1 102 ? -9.453 4.786 11.290 1.00 95.88 102 LYS A C 1
ATOM 792 O O . LYS A 1 102 ? -8.590 5.421 10.694 1.00 95.88 102 LYS A O 1
ATOM 797 N N . LYS A 1 103 ? -9.670 3.482 11.091 1.00 97.06 103 LYS A N 1
ATOM 798 C CA . LYS A 1 103 ? -8.864 2.653 10.185 1.00 97.06 103 LYS A CA 1
ATOM 799 C C . LYS A 1 103 ? -9.187 2.944 8.719 1.00 97.06 103 LYS A C 1
ATOM 801 O O . LYS A 1 103 ? -8.275 3.006 7.906 1.00 97.06 103 LYS A O 1
ATOM 806 N N . VAL A 1 104 ? -10.445 3.261 8.397 1.00 98.19 104 VAL A N 1
ATOM 807 C CA . VAL A 1 104 ? -10.826 3.810 7.078 1.00 98.19 104 VAL A CA 1
ATOM 808 C C . VAL A 1 104 ? -10.047 5.091 6.761 1.00 98.19 104 VAL A C 1
ATOM 810 O O . VAL A 1 104 ? -9.465 5.207 5.686 1.00 98.19 104 VAL A O 1
ATOM 813 N N . ALA A 1 105 ? -9.978 6.038 7.703 1.00 97.75 105 ALA A N 1
ATOM 814 C CA . ALA A 1 105 ? -9.215 7.273 7.519 1.00 97.75 105 ALA A CA 1
ATOM 815 C C . ALA A 1 105 ? -7.707 7.018 7.340 1.00 97.75 105 ALA A C 1
ATOM 817 O O . ALA A 1 105 ? -7.083 7.657 6.494 1.00 97.75 105 ALA A O 1
ATOM 818 N N . LEU A 1 106 ? -7.137 6.068 8.093 1.00 97.44 106 LEU A N 1
ATOM 819 C CA . LEU A 1 106 ? -5.748 5.629 7.931 1.00 97.44 106 LEU A CA 1
ATOM 820 C C . LEU A 1 106 ? -5.492 5.073 6.522 1.00 97.44 106 LEU A C 1
ATOM 822 O O . LEU A 1 106 ? -4.594 5.557 5.838 1.00 97.44 106 LEU A O 1
ATOM 826 N N . LEU A 1 107 ? -6.304 4.113 6.067 1.00 97.62 107 LEU A N 1
ATOM 827 C CA . LEU A 1 107 ? -6.164 3.505 4.739 1.00 97.62 107 LEU A CA 1
ATOM 828 C C . LEU A 1 107 ? -6.286 4.546 3.626 1.00 97.62 107 LEU A C 1
ATOM 830 O O . LEU A 1 107 ? -5.461 4.568 2.721 1.00 97.62 107 LEU A O 1
ATOM 834 N N . ASN A 1 108 ? -7.251 5.462 3.727 1.00 97.56 108 ASN A N 1
ATOM 835 C CA . ASN A 1 108 ? -7.374 6.562 2.776 1.00 97.56 108 ASN A CA 1
ATOM 836 C C . ASN A 1 108 ? -6.124 7.453 2.755 1.00 97.5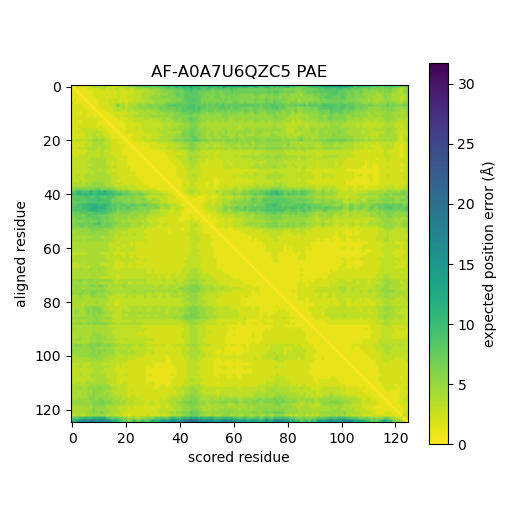6 108 ASN A C 1
ATOM 838 O O . ASN A 1 108 ? -5.694 7.870 1.683 1.00 97.56 108 ASN A O 1
ATOM 842 N N . ALA A 1 109 ? -5.528 7.765 3.906 1.00 96.50 109 ALA A N 1
ATOM 843 C CA . ALA A 1 109 ? -4.327 8.597 3.954 1.00 96.50 109 ALA A CA 1
ATOM 844 C C . ALA A 1 109 ? -3.105 7.905 3.321 1.00 96.50 109 ALA A C 1
ATOM 846 O O . ALA A 1 109 ? -2.307 8.573 2.664 1.00 96.50 109 ALA A O 1
ATOM 847 N N . VAL A 1 110 ? -2.979 6.587 3.492 1.00 95.88 110 VAL A N 1
ATOM 848 C CA . VAL A 1 110 ? -1.912 5.767 2.892 1.00 95.88 110 VAL A CA 1
ATOM 849 C C . VAL A 1 110 ? -2.136 5.605 1.385 1.00 95.88 110 VAL A C 1
ATOM 851 O O . VAL A 1 110 ? -1.258 5.933 0.594 1.00 95.88 110 VAL A O 1
ATOM 854 N N . PHE A 1 111 ? -3.337 5.198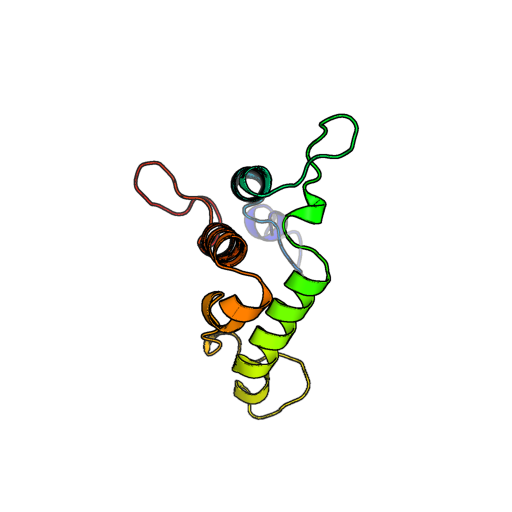 0.960 1.00 95.94 111 PHE A N 1
ATOM 855 C CA . PHE A 1 111 ? -3.660 4.960 -0.454 1.00 95.94 111 PHE A CA 1
ATOM 856 C C . PHE A 1 111 ? -3.597 6.228 -1.314 1.00 95.94 111 PHE A C 1
ATOM 858 O O . PHE A 1 111 ? -3.262 6.148 -2.488 1.00 95.94 111 PHE A O 1
ATOM 865 N N . ASN A 1 112 ? -3.870 7.407 -0.746 1.00 95.44 112 ASN A N 1
ATOM 866 C CA . ASN A 1 112 ? -3.737 8.674 -1.475 1.00 95.44 112 ASN A CA 1
ATOM 867 C C . ASN A 1 112 ? -2.290 9.196 -1.565 1.00 95.44 112 ASN A C 1
ATOM 869 O O . ASN A 1 112 ? -2.049 10.164 -2.291 1.00 95.44 112 ASN A O 1
ATOM 873 N N . GLY A 1 113 ? -1.350 8.591 -0.834 1.00 95.69 113 GLY A N 1
ATOM 874 C CA . GLY A 1 113 ? 0.068 8.932 -0.864 1.00 95.69 113 GLY A CA 1
ATOM 875 C C . GLY A 1 113 ? 0.443 10.280 -0.232 1.00 95.69 113 GLY A C 1
ATOM 876 O O . GLY A 1 113 ? -0.385 11.125 0.120 1.00 95.69 113 GLY A O 1
ATOM 877 N N . ALA A 1 114 ? 1.753 10.482 -0.087 1.00 95.81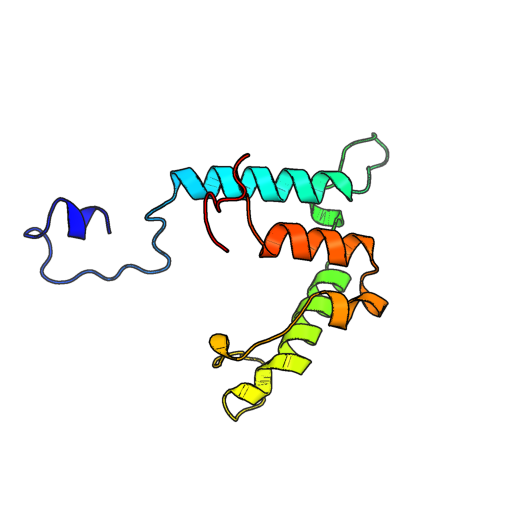 114 ALA A N 1
ATOM 878 C CA . ALA A 1 114 ? 2.336 11.700 0.466 1.00 95.81 114 ALA A CA 1
ATOM 879 C C . ALA A 1 114 ? 2.189 12.892 -0.489 1.00 95.81 114 ALA A C 1
ATOM 881 O O . ALA A 1 114 ? 2.584 12.805 -1.658 1.00 95.81 114 ALA A O 1
ATOM 882 N N . LYS A 1 115 ? 1.737 14.038 0.037 1.00 95.81 115 LYS A N 1
ATOM 883 C CA . LYS A 1 115 ? 1.623 15.303 -0.705 1.00 95.81 115 LYS A CA 1
ATOM 884 C C . LYS A 1 115 ? 2.505 16.399 -0.120 1.00 95.81 115 LYS A C 1
ATOM 886 O O . LYS A 1 115 ? 2.680 16.484 1.094 1.00 95.81 115 LYS A O 1
ATOM 891 N N . ASN A 1 116 ? 3.051 17.253 -0.981 1.00 94.38 116 ASN A N 1
ATOM 892 C CA . ASN A 1 116 ? 3.752 18.463 -0.547 1.00 94.38 116 ASN A CA 1
ATOM 893 C C . ASN A 1 116 ? 2.758 19.580 -0.154 1.00 94.38 116 ASN A C 1
ATOM 895 O O . ASN A 1 116 ? 1.543 19.425 -0.270 1.00 94.38 116 ASN A O 1
ATOM 899 N N . SER A 1 117 ? 3.265 20.739 0.279 1.00 95.62 117 SER A N 1
ATOM 900 C CA . SER A 1 117 ? 2.435 21.888 0.687 1.00 95.62 117 SER A CA 1
ATOM 901 C C . SER A 1 117 ? 1.579 22.495 -0.434 1.00 95.62 117 SER A C 1
ATOM 903 O O . SER A 1 117 ? 0.682 23.282 -0.146 1.00 95.62 117 SER A O 1
ATOM 905 N N . LYS A 1 118 ? 1.826 22.128 -1.697 1.00 96.81 118 LYS A N 1
ATOM 906 C CA . LYS A 1 118 ? 1.022 22.521 -2.863 1.00 96.81 118 LYS A CA 1
ATOM 907 C C . LYS A 1 118 ? -0.045 21.481 -3.229 1.00 96.81 118 LYS A C 1
ATOM 909 O O . LYS A 1 118 ? -0.811 21.706 -4.158 1.00 96.81 118 LYS A O 1
ATOM 914 N N . GLY A 1 119 ? -0.103 20.352 -2.519 1.00 94.75 119 GLY A N 1
ATOM 915 C CA . GLY A 1 119 ? -1.036 19.259 -2.793 1.00 94.75 119 GLY A CA 1
ATOM 916 C C . GLY A 1 119 ? -0.570 18.272 -3.870 1.00 94.75 119 GLY A C 1
ATOM 917 O O . GLY A 1 119 ? -1.367 17.442 -4.304 1.00 94.75 119 GLY A O 1
ATOM 918 N N . GLU A 1 120 ? 0.694 18.333 -4.293 1.00 95.19 120 GLU A N 1
ATOM 919 C CA . GLU A 1 120 ? 1.258 17.467 -5.336 1.00 95.19 120 GLU A CA 1
ATOM 920 C C . GLU A 1 120 ? 1.824 16.173 -4.735 1.00 95.19 120 GLU A C 1
ATOM 922 O O . GLU A 1 120 ? 2.458 16.210 -3.676 1.00 95.19 120 GLU A O 1
ATOM 927 N N . ASN A 1 121 ? 1.664 15.040 -5.428 1.00 94.69 121 ASN A N 1
ATOM 928 C CA . ASN A 1 121 ? 2.177 13.749 -4.962 1.00 94.69 121 ASN A CA 1
ATOM 929 C C . ASN A 1 121 ? 3.707 13.683 -5.016 1.00 94.69 121 ASN A C 1
ATOM 931 O O . ASN A 1 121 ? 4.341 14.001 -6.025 1.00 94.69 121 ASN A O 1
ATOM 935 N N . VAL A 1 122 ? 4.310 13.206 -3.928 1.00 94.06 122 VAL A N 1
ATOM 936 C CA . VAL A 1 122 ? 5.770 13.120 -3.791 1.00 94.06 122 VAL A CA 1
ATOM 937 C C . VAL A 1 122 ? 6.314 11.809 -4.369 1.00 94.06 122 VAL A C 1
ATOM 939 O O . VAL A 1 122 ? 7.369 11.803 -5.016 1.00 94.06 122 VAL A O 1
ATOM 942 N N . TYR A 1 123 ? 5.580 10.703 -4.204 1.00 93.75 123 TYR A N 1
ATOM 943 C CA . TYR A 1 123 ? 5.967 9.366 -4.664 1.00 93.75 123 TYR A CA 1
ATOM 944 C C . TYR A 1 123 ? 4.955 8.769 -5.657 1.00 93.75 123 TYR A C 1
ATOM 946 O O . TYR A 1 123 ? 5.044 9.079 -6.850 1.00 93.75 123 TYR A O 1
ATOM 954 N N . ALA A 1 124 ? 4.030 7.940 -5.181 1.00 84.06 124 ALA A N 1
ATOM 955 C CA . ALA A 1 124 ? 2.942 7.328 -5.942 1.00 84.06 124 ALA A CA 1
ATOM 956 C C . ALA A 1 124 ? 1.579 7.896 -5.503 1.00 84.06 124 ALA A C 1
ATOM 958 O O . ALA A 1 124 ? 1.532 8.693 -4.559 1.00 84.06 124 ALA A O 1
ATOM 959 N N . SER A 1 125 ? 0.520 7.493 -6.217 1.00 64.06 125 SER A N 1
ATOM 960 C CA . SER A 1 125 ? -0.901 7.709 -5.896 1.00 64.06 125 SER A CA 1
ATOM 961 C C . SER A 1 125 ? -1.787 6.950 -6.882 1.00 64.06 125 SER A C 1
ATOM 963 O O . SER A 1 125 ? -1.791 7.374 -8.064 1.00 64.06 125 SER A O 1
#

Nearest PDB structures (foldseek):
  6jtt-assembly1_A  TM=9.065E-01  e=1.006E-05  Piscinibacter sakaiensis
  6jtt-assembly3_C  TM=8.885E-01  e=2.918E-05  Piscinibacter sakaiensis
  6qz1-assembly1_A  TM=8.941E-01  e=3.484E-05  Piscinibacter sakaiensis
  8ekg-assembly6_F  TM=9.114E-01  e=7.521E-05  Piscinibacter sakaiensis

Radius of gyration: 18.71 Å; Cα contacts (8 Å, |Δi|>4): 134; chains: 1; bounding box: 45×40×55 Å